Protein AF-A0A1G7T3N7-F1 (afdb_monomer_lite)

Secondary structure (DSSP, 8-state):
----TTSSHHHHHHHHHHHHTT-TT--EEES-GGG-HHHHHTTTS-GGGEEE-----TT-----S-S---

Structure (mmCIF, N/CA/C/O backbone):
data_AF-A0A1G7T3N7-F1
#
_entry.id   AF-A0A1G7T3N7-F1
#
loop_
_atom_site.group_PDB
_atom_site.id
_atom_site.type_symbol
_atom_site.label_atom_id
_atom_site.label_alt_id
_atom_site.label_comp_id
_atom_site.label_asym_id
_atom_site.label_entity_id
_atom_site.label_seq_id
_atom_site.pdbx_PDB_ins_code
_atom_site.Cartn_x
_atom_site.Cartn_y
_atom_site.Cartn_z
_atom_site.occupancy
_atom_site.B_iso_or_equiv
_atom_site.auth_seq_id
_atom_site.auth_comp_id
_atom_site.auth_asym_id
_atom_site.auth_atom_id
_atom_site.pdbx_PDB_model_num
ATOM 1 N N . MET A 1 1 ? -3.601 -5.970 -9.687 1.00 56.38 1 MET A N 1
ATOM 2 C CA . MET A 1 1 ? -3.365 -5.187 -10.924 1.00 56.38 1 MET A CA 1
ATOM 3 C C . MET A 1 1 ? -1.925 -5.397 -11.368 1.00 56.38 1 MET A C 1
ATOM 5 O O . MET A 1 1 ? -1.023 -4.952 -10.671 1.00 56.38 1 MET A O 1
ATOM 9 N N . GLN A 1 2 ? -1.697 -6.076 -12.493 1.00 70.38 2 GLN A N 1
ATOM 10 C CA . GLN A 1 2 ? -0.364 -6.206 -13.089 1.00 70.38 2 GLN A CA 1
ATOM 11 C C . GLN A 1 2 ? -0.244 -5.210 -14.245 1.00 70.38 2 GLN A C 1
ATOM 13 O O . GLN A 1 2 ? -1.159 -5.080 -15.052 1.00 70.38 2 GLN A O 1
ATOM 18 N N . ALA A 1 3 ? 0.865 -4.480 -14.311 1.00 76.94 3 ALA A N 1
ATOM 19 C CA . ALA A 1 3 ? 1.147 -3.547 -15.399 1.00 76.94 3 ALA A CA 1
ATOM 20 C C . ALA A 1 3 ? 2.659 -3.309 -15.508 1.00 76.94 3 ALA A C 1
ATOM 22 O O . ALA A 1 3 ? 3.398 -3.643 -14.576 1.00 76.94 3 ALA A O 1
ATOM 23 N N . LYS A 1 4 ? 3.121 -2.687 -16.602 1.00 81.50 4 LYS A N 1
ATOM 24 C CA . LYS A 1 4 ? 4.542 -2.348 -16.817 1.00 81.50 4 LYS A CA 1
ATOM 25 C C . LYS A 1 4 ? 5.126 -1.509 -15.667 1.00 81.50 4 LYS A C 1
ATOM 27 O O . LYS A 1 4 ? 4.398 -0.855 -14.913 1.00 81.50 4 LYS A O 1
ATOM 32 N N . GLY A 1 5 ? 6.448 -1.551 -15.500 1.00 79.81 5 GLY A N 1
ATOM 33 C CA . GLY A 1 5 ? 7.159 -0.673 -14.564 1.00 79.81 5 GLY A CA 1
ATOM 34 C C . GLY A 1 5 ? 6.885 0.809 -14.860 1.00 79.81 5 GLY A C 1
ATOM 35 O O . GLY A 1 5 ? 6.630 1.173 -16.003 1.00 79.81 5 GLY A O 1
ATOM 36 N N . GLY A 1 6 ? 6.881 1.658 -13.830 1.00 80.06 6 GLY A N 1
ATOM 37 C CA . GLY A 1 6 ? 6.745 3.117 -13.986 1.00 80.06 6 GLY A CA 1
ATOM 38 C C . GLY A 1 6 ? 5.324 3.666 -14.178 1.00 80.06 6 GLY A C 1
ATOM 39 O O . GLY A 1 6 ? 5.131 4.868 -14.067 1.00 80.06 6 GLY A O 1
ATOM 40 N N . VAL A 1 7 ? 4.301 2.826 -14.368 1.00 86.44 7 VAL A N 1
ATOM 41 C CA . VAL A 1 7 ? 2.909 3.285 -14.603 1.00 86.44 7 VAL A CA 1
ATOM 42 C C . VAL A 1 7 ? 2.169 3.801 -13.355 1.00 86.44 7 VAL A C 1
ATOM 44 O O . VAL A 1 7 ? 0.966 4.028 -13.401 1.00 86.44 7 VAL A O 1
ATOM 47 N N . GLY A 1 8 ? 2.852 3.941 -12.214 1.00 86.31 8 GLY A N 1
ATOM 48 C CA . GLY A 1 8 ? 2.261 4.511 -10.995 1.00 86.31 8 GLY A CA 1
ATOM 49 C C . GLY A 1 8 ? 1.478 3.544 -10.096 1.00 86.31 8 GLY A C 1
ATOM 50 O O . GLY A 1 8 ? 0.741 4.003 -9.231 1.00 86.31 8 GLY A O 1
ATOM 51 N N . LYS A 1 9 ? 1.647 2.219 -10.227 1.00 87.31 9 LYS A N 1
ATOM 52 C CA . LYS A 1 9 ? 0.964 1.222 -9.365 1.00 87.31 9 LYS A CA 1
ATOM 53 C C . LYS A 1 9 ? 1.159 1.481 -7.863 1.00 87.31 9 LYS A C 1
ATOM 55 O O . LYS A 1 9 ? 0.191 1.433 -7.113 1.00 87.31 9 LYS A O 1
ATOM 60 N N . SER A 1 10 ? 2.384 1.794 -7.434 1.00 82.00 10 SER A N 1
ATOM 61 C CA . SER A 1 10 ? 2.683 2.080 -6.023 1.00 82.00 10 SER A CA 1
ATOM 62 C C . SER A 1 10 ? 2.004 3.368 -5.542 1.00 82.00 10 SER A C 1
ATOM 64 O O . SER A 1 10 ? 1.486 3.408 -4.433 1.00 82.00 10 SER A O 1
ATOM 66 N N . ILE A 1 11 ? 1.904 4.387 -6.407 1.00 88.44 11 ILE A N 1
ATOM 67 C CA . ILE A 1 11 ? 1.154 5.620 -6.114 1.00 88.44 11 ILE A CA 1
ATOM 68 C C . ILE A 1 11 ? -0.339 5.317 -5.979 1.00 88.44 11 ILE A C 1
ATOM 70 O O . ILE A 1 11 ? -0.976 5.786 -5.041 1.00 88.44 11 ILE A O 1
ATOM 74 N N . LEU A 1 12 ? -0.902 4.510 -6.881 1.00 89.56 12 LEU A N 1
ATOM 75 C CA . LEU A 1 12 ? -2.303 4.106 -6.796 1.00 89.56 12 LEU A CA 1
ATOM 76 C C . LEU A 1 12 ? -2.583 3.365 -5.481 1.00 89.56 12 LEU A C 1
ATOM 78 O O . LEU A 1 12 ? -3.534 3.706 -4.784 1.00 89.56 12 LEU A O 1
ATOM 82 N N . MET A 1 13 ? -1.726 2.409 -5.113 1.00 88.12 13 MET A N 1
ATOM 83 C CA . MET A 1 13 ? -1.823 1.681 -3.845 1.00 88.12 13 MET A CA 1
ATOM 84 C C . MET A 1 13 ? -1.752 2.621 -2.634 1.00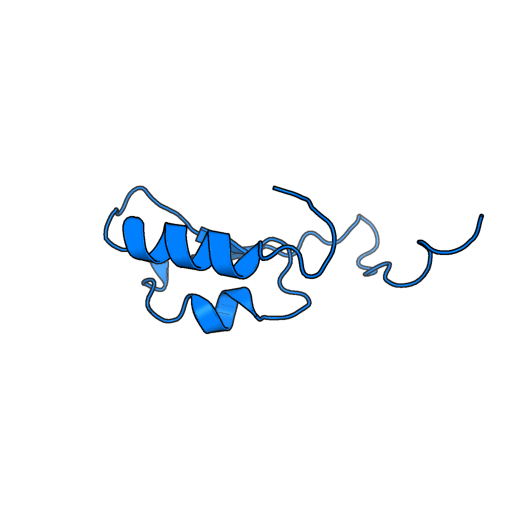 88.12 13 MET A C 1
ATOM 86 O O . MET A 1 13 ? -2.560 2.511 -1.717 1.00 88.12 13 MET A O 1
ATOM 90 N N . TYR A 1 14 ? -0.841 3.595 -2.660 1.00 88.50 14 TYR A N 1
ATOM 91 C CA . TYR A 1 14 ? -0.732 4.620 -1.624 1.00 88.50 14 TYR A CA 1
ATOM 92 C C . TYR A 1 14 ? -2.020 5.451 -1.477 1.00 88.50 14 TYR A C 1
ATOM 94 O O . TYR A 1 14 ? -2.482 5.673 -0.361 1.00 88.50 14 TYR A O 1
ATOM 102 N N . LEU A 1 15 ? -2.645 5.864 -2.585 1.00 92.50 15 LEU A N 1
ATOM 103 C CA . LEU A 1 15 ? -3.914 6.604 -2.554 1.00 92.50 15 LEU A CA 1
ATOM 104 C C . LEU A 1 15 ? -5.066 5.759 -1.992 1.00 92.50 15 LEU A C 1
ATOM 106 O O . LEU A 1 15 ? -5.880 6.265 -1.219 1.00 92.50 15 LEU A O 1
ATOM 110 N N . PHE A 1 16 ? -5.122 4.471 -2.339 1.00 91.75 16 PHE A N 1
ATOM 111 C CA . PHE A 1 16 ? -6.083 3.545 -1.736 1.00 91.75 16 PHE A CA 1
ATOM 112 C C . PHE A 1 16 ? -5.858 3.406 -0.230 1.00 91.75 16 PHE A C 1
ATOM 114 O O . PHE A 1 16 ? -6.821 3.466 0.532 1.00 91.75 16 PHE A O 1
ATOM 121 N N . ALA A 1 17 ? -4.603 3.300 0.204 1.00 90.50 17 ALA A N 1
ATOM 122 C CA . ALA A 1 17 ? -4.266 3.244 1.618 1.00 90.50 17 ALA A CA 1
ATOM 123 C C . ALA A 1 17 ? -4.677 4.512 2.365 1.00 90.50 17 ALA A C 1
ATOM 125 O O . ALA A 1 17 ? -5.326 4.415 3.399 1.00 90.50 17 ALA A O 1
ATOM 126 N N . LEU A 1 18 ? -4.429 5.701 1.812 1.00 91.69 18 LEU A N 1
ATOM 127 C CA . LEU A 1 18 ? -4.903 6.951 2.417 1.00 91.69 18 LEU A CA 1
ATOM 128 C C . LEU A 1 18 ? -6.426 6.994 2.592 1.00 91.69 18 LEU A C 1
ATOM 130 O O . LEU A 1 18 ? -6.915 7.583 3.551 1.00 91.69 18 LEU A O 1
ATOM 134 N N . LYS A 1 19 ? -7.179 6.370 1.683 1.00 94.06 19 LYS A N 1
ATOM 135 C CA . LYS A 1 19 ? -8.641 6.327 1.761 1.00 94.06 19 LYS A CA 1
ATOM 136 C C . LYS A 1 19 ? -9.159 5.298 2.773 1.00 94.06 19 LYS A C 1
ATOM 138 O O . LYS A 1 19 ? -10.222 5.515 3.345 1.00 94.06 19 LYS A O 1
ATOM 143 N N . HIS A 1 20 ? -8.445 4.190 2.964 1.00 92.81 20 HIS A N 1
ATOM 144 C CA . HIS A 1 20 ? -8.969 3.010 3.660 1.00 92.81 20 HIS A CA 1
ATOM 145 C C . HIS A 1 20 ? -8.159 2.565 4.891 1.00 92.81 20 HIS A C 1
ATOM 147 O O . HIS A 1 20 ? -8.563 1.609 5.534 1.00 92.81 20 HIS A O 1
ATOM 153 N N . TYR A 1 21 ? -7.082 3.253 5.290 1.00 87.88 21 TYR A N 1
ATOM 154 C CA . TYR A 1 21 ? -6.238 2.841 6.434 1.00 87.88 21 TYR A CA 1
ATOM 155 C C . TYR A 1 21 ? -6.952 2.783 7.800 1.00 87.88 21 TYR A C 1
ATOM 157 O O . TYR A 1 21 ? -6.405 2.240 8.757 1.00 87.88 21 TYR A O 1
ATOM 165 N N . GLN A 1 22 ? -8.141 3.381 7.922 1.00 88.19 22 GLN A N 1
ATOM 166 C CA . GLN A 1 22 ? -8.975 3.323 9.131 1.00 88.19 22 GLN A CA 1
ATOM 167 C C . GLN A 1 22 ? -10.061 2.238 9.062 1.00 88.19 22 GLN A C 1
ATOM 169 O O . GLN A 1 22 ? -10.793 2.043 10.030 1.00 88.19 22 GLN A O 1
ATOM 174 N N . ASP A 1 23 ? -10.202 1.560 7.924 1.00 90.38 23 ASP A N 1
ATOM 175 C CA . ASP A 1 23 ? -11.167 0.484 7.741 1.00 90.38 23 ASP A CA 1
ATOM 176 C C . ASP A 1 23 ? -10.541 -0.843 8.176 1.00 90.38 23 ASP A C 1
ATOM 178 O O . ASP A 1 23 ? -9.749 -1.436 7.450 1.00 90.38 23 ASP A O 1
ATOM 182 N N . SER A 1 24 ? -10.937 -1.341 9.348 1.00 85.38 24 SER A N 1
ATOM 183 C CA . SER A 1 24 ? -10.435 -2.603 9.911 1.00 85.38 24 SER A CA 1
ATOM 184 C C . SER A 1 24 ? -10.781 -3.849 9.088 1.00 85.38 24 SER A C 1
ATOM 186 O O . SER A 1 24 ? -10.326 -4.945 9.409 1.00 85.38 24 SER A O 1
ATOM 188 N N . LYS A 1 25 ? -11.591 -3.711 8.032 1.00 88.69 25 LYS A N 1
ATOM 189 C CA . LYS A 1 25 ? -11.885 -4.779 7.067 1.00 88.69 25 LYS A CA 1
ATOM 190 C C . LYS A 1 25 ? -10.989 -4.714 5.828 1.00 88.69 25 LYS A C 1
ATOM 192 O O . LYS A 1 25 ? -11.180 -5.509 4.907 1.00 88.69 25 LYS A O 1
ATOM 197 N N . CYS A 1 26 ? -10.048 -3.772 5.777 1.00 87.38 26 CYS A N 1
ATOM 198 C CA . CYS A 1 26 ? -9.118 -3.593 4.673 1.00 87.38 26 CYS A CA 1
ATOM 199 C C . CYS A 1 26 ? -7.740 -4.172 5.019 1.00 87.38 26 CYS A C 1
ATOM 201 O O . CYS A 1 26 ? -7.213 -3.951 6.104 1.00 87.38 26 CYS A O 1
ATOM 203 N N . LEU A 1 27 ? -7.150 -4.907 4.074 1.00 85.88 27 LEU A N 1
ATOM 204 C CA . LEU A 1 27 ? -5.803 -5.461 4.186 1.00 85.88 27 LEU A CA 1
ATOM 205 C C . LEU A 1 27 ? -5.005 -5.096 2.933 1.00 85.88 27 LEU A C 1
ATOM 207 O O . LEU A 1 27 ? -5.433 -5.356 1.806 1.00 85.88 27 LEU A O 1
ATOM 211 N N . PHE A 1 28 ? -3.833 -4.503 3.137 1.00 84.56 28 PHE A N 1
ATOM 212 C CA . PHE A 1 28 ? -2.925 -4.078 2.081 1.00 84.56 28 PHE A CA 1
ATOM 213 C C . PHE A 1 28 ? -1.792 -5.094 1.943 1.00 84.56 28 PHE A C 1
ATOM 215 O O . PHE A 1 28 ? -0.907 -5.165 2.790 1.00 84.56 28 PHE A O 1
ATOM 222 N N . ILE A 1 29 ? -1.807 -5.871 0.860 1.00 82.06 29 ILE A N 1
ATOM 223 C CA . ILE A 1 29 ? -0.802 -6.911 0.613 1.00 82.06 29 ILE A CA 1
ATOM 224 C C . ILE A 1 29 ? 0.141 -6.452 -0.501 1.00 82.06 29 ILE A C 1
ATOM 226 O O . ILE A 1 29 ? -0.301 -6.194 -1.625 1.00 82.06 29 ILE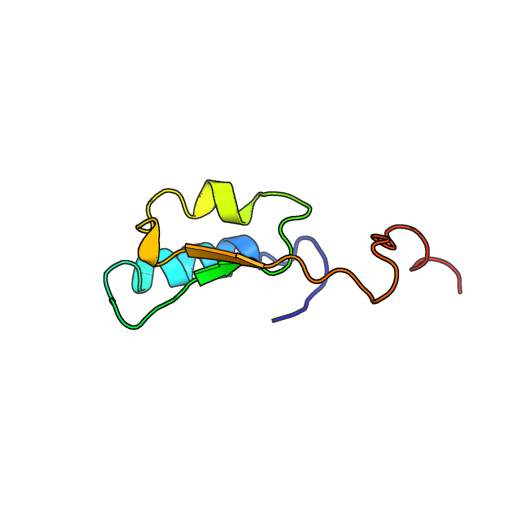 A O 1
ATOM 230 N N . ASP A 1 30 ? 1.437 -6.366 -0.201 1.00 78.56 30 ASP A N 1
ATOM 231 C CA . ASP A 1 30 ? 2.481 -6.174 -1.210 1.00 78.56 30 ASP A CA 1
ATOM 232 C C . ASP A 1 30 ? 2.941 -7.535 -1.746 1.00 78.56 30 ASP A C 1
ATOM 234 O O . ASP A 1 30 ? 3.537 -8.331 -1.022 1.00 78.56 30 ASP A O 1
ATOM 238 N N . VAL A 1 31 ? 2.625 -7.803 -3.016 1.00 76.06 31 VAL A N 1
ATOM 239 C CA . VAL A 1 31 ? 2.910 -9.078 -3.703 1.00 76.06 31 VAL A CA 1
ATOM 240 C C . VAL A 1 31 ? 4.201 -9.007 -4.540 1.00 76.06 31 VAL A C 1
ATOM 242 O O . VAL A 1 31 ? 4.688 -10.015 -5.044 1.00 76.06 31 VAL A O 1
ATOM 245 N N . ASP A 1 32 ? 4.772 -7.809 -4.704 1.00 70.81 32 ASP A N 1
ATOM 246 C CA . ASP A 1 32 ? 5.991 -7.559 -5.482 1.00 70.81 32 ASP A CA 1
ATOM 247 C C . ASP A 1 32 ? 6.908 -6.600 -4.708 1.00 70.81 32 ASP A C 1
ATOM 249 O O . ASP A 1 32 ? 7.186 -5.464 -5.105 1.00 70.81 32 ASP A O 1
ATOM 253 N N . ALA A 1 33 ? 7.404 -7.089 -3.569 1.00 63.16 33 ALA A N 1
ATOM 254 C CA . ALA A 1 33 ? 8.291 -6.340 -2.681 1.00 63.16 33 ALA A CA 1
ATOM 255 C C . ALA A 1 33 ? 9.722 -6.166 -3.230 1.00 63.16 33 ALA A C 1
ATOM 257 O O . ALA A 1 33 ? 10.591 -5.631 -2.538 1.00 63.16 33 ALA A O 1
ATOM 258 N N . SER A 1 34 ? 9.984 -6.567 -4.480 1.00 66.25 34 SER A N 1
ATOM 259 C CA . SER A 1 34 ? 11.312 -6.546 -5.112 1.00 66.25 34 SER A CA 1
ATOM 260 C C . SER A 1 34 ? 11.979 -5.162 -5.102 1.00 66.25 34 SER A C 1
ATOM 262 O O . SER A 1 34 ? 13.205 -5.059 -5.078 1.00 66.25 34 SER A O 1
ATOM 264 N N . THR A 1 35 ? 11.181 -4.089 -5.079 1.00 66.31 35 THR A N 1
ATOM 265 C CA . THR A 1 35 ? 11.651 -2.692 -5.048 1.00 66.31 35 THR A CA 1
ATOM 266 C C . THR A 1 35 ? 11.448 -1.989 -3.702 1.00 66.31 35 THR A C 1
ATOM 268 O O . THR A 1 35 ? 11.843 -0.830 -3.572 1.00 66.31 35 THR A O 1
ATOM 271 N N . GLN A 1 36 ? 10.799 -2.639 -2.722 1.00 67.69 36 GLN A N 1
ATOM 272 C CA . GLN A 1 36 ? 10.446 -2.115 -1.384 1.00 67.69 36 GLN A CA 1
ATOM 273 C C . GLN A 1 36 ? 9.751 -0.733 -1.353 1.00 67.69 36 GLN A C 1
ATOM 275 O O . GLN A 1 36 ? 9.600 -0.108 -0.297 1.00 67.69 36 GLN A O 1
ATOM 280 N N . THR A 1 37 ? 9.324 -0.218 -2.508 1.00 67.06 37 THR A N 1
ATOM 281 C CA . THR A 1 37 ? 8.823 1.155 -2.639 1.00 67.06 37 THR A CA 1
ATOM 282 C C . THR A 1 37 ? 7.456 1.288 -1.969 1.00 67.06 37 THR A C 1
ATOM 284 O O . THR A 1 37 ? 7.218 2.256 -1.246 1.00 67.06 37 THR A O 1
ATOM 287 N N . SER A 1 38 ? 6.598 0.278 -2.125 1.00 70.00 38 SER A N 1
ATOM 288 C CA . SER A 1 38 ? 5.265 0.218 -1.522 1.00 70.00 38 SER A CA 1
ATOM 289 C C . SER A 1 38 ? 5.347 0.121 0.006 1.00 70.00 38 SER A C 1
ATOM 291 O O . SER A 1 38 ? 4.699 0.896 0.704 1.00 70.00 38 SER A O 1
ATOM 293 N N . THR A 1 39 ? 6.224 -0.734 0.544 1.00 72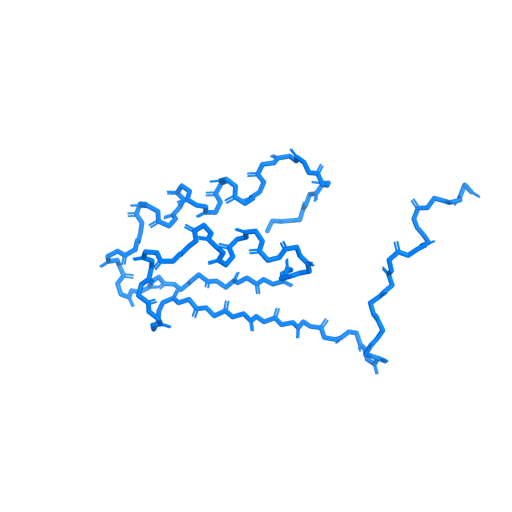.44 39 THR A N 1
ATOM 294 C CA . THR A 1 39 ? 6.429 -0.892 1.997 1.00 72.44 39 THR A CA 1
ATOM 295 C C . THR A 1 39 ? 6.848 0.418 2.668 1.00 72.44 39 THR A C 1
ATOM 297 O O . THR A 1 39 ? 6.379 0.753 3.754 1.00 72.44 39 THR A O 1
ATOM 300 N N . ARG A 1 40 ? 7.706 1.216 2.014 1.00 77.44 40 ARG A N 1
ATOM 301 C CA . ARG A 1 40 ? 8.114 2.527 2.545 1.00 77.44 40 ARG A CA 1
ATOM 302 C C . ARG A 1 40 ? 6.983 3.557 2.488 1.00 77.44 40 ARG A C 1
ATOM 304 O O . ARG A 1 40 ? 6.889 4.387 3.389 1.00 77.44 40 ARG A O 1
ATOM 311 N N . GLN A 1 41 ? 6.160 3.518 1.443 1.00 81.62 41 GLN A N 1
ATOM 312 C CA . GLN A 1 41 ? 5.029 4.432 1.258 1.00 81.62 41 GLN A CA 1
ATOM 313 C C . GLN A 1 41 ? 3.877 4.145 2.229 1.00 81.62 41 GLN A C 1
ATOM 315 O O . GLN A 1 41 ? 3.194 5.076 2.644 1.00 81.62 41 GLN A O 1
ATOM 320 N N . LEU A 1 42 ? 3.697 2.888 2.635 1.00 83.06 42 LEU A N 1
ATOM 321 C CA . LEU A 1 42 ? 2.597 2.441 3.495 1.00 83.06 42 LEU A CA 1
ATOM 322 C C . LEU A 1 42 ? 2.919 2.446 4.998 1.00 83.06 42 LEU A C 1
ATOM 324 O O . LEU A 1 42 ? 2.128 1.945 5.782 1.00 83.06 42 LEU A O 1
ATOM 328 N N . LYS A 1 43 ? 4.025 3.062 5.441 1.00 83.25 43 LYS A N 1
ATOM 329 C CA . LYS A 1 43 ? 4.434 3.101 6.867 1.00 83.25 43 LYS A CA 1
ATOM 330 C C . LYS A 1 43 ? 3.400 3.680 7.844 1.00 83.25 43 LYS A C 1
ATOM 332 O O . LYS A 1 43 ? 3.561 3.521 9.048 1.00 83.25 43 LYS A O 1
ATOM 337 N N . PHE A 1 44 ? 2.410 4.414 7.342 1.00 84.19 44 PHE A N 1
A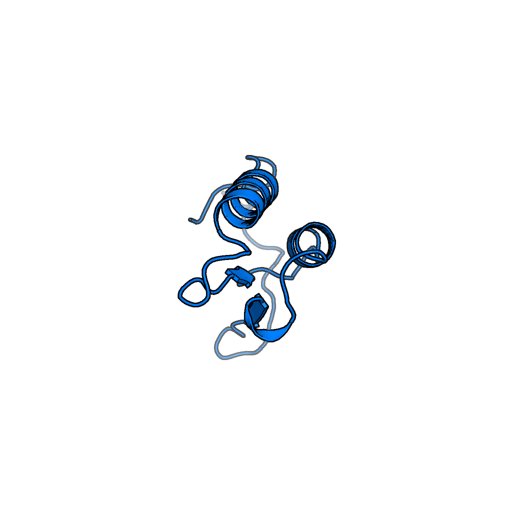TOM 338 C CA . PHE A 1 44 ? 1.330 4.997 8.140 1.00 84.19 44 PHE A CA 1
ATOM 339 C C . PHE A 1 44 ? 0.148 4.036 8.350 1.00 84.19 44 PHE A C 1
ATOM 341 O O . PHE A 1 44 ? -0.705 4.303 9.193 1.00 84.19 44 PHE A O 1
ATOM 348 N N . VAL A 1 45 ? 0.081 2.949 7.577 1.00 83.31 45 VAL A N 1
ATOM 349 C CA . VAL A 1 45 ? -0.895 1.873 7.760 1.00 83.31 45 VAL A CA 1
ATOM 350 C C . VAL A 1 45 ? -0.469 1.068 8.986 1.00 83.31 45 VAL A C 1
ATOM 352 O O . VAL A 1 45 ? 0.719 0.807 9.181 1.00 83.31 45 VAL A O 1
ATOM 355 N N . GLN A 1 46 ? -1.425 0.727 9.850 1.00 75.06 46 GLN A N 1
ATOM 356 C CA . GLN A 1 46 ? -1.148 -0.056 11.052 1.00 75.06 46 GLN A CA 1
ATOM 357 C C . GLN A 1 46 ? -0.559 -1.427 10.676 1.00 75.06 46 GLN A C 1
ATOM 359 O O . GLN A 1 46 ? -0.902 -1.990 9.638 1.00 75.06 46 GLN A O 1
ATOM 364 N N . GLN A 1 47 ? 0.340 -1.959 11.513 1.00 70.25 47 GLN A N 1
ATOM 365 C CA . GLN A 1 47 ? 1.060 -3.210 11.224 1.00 70.25 47 GLN A CA 1
ATOM 366 C C . GLN A 1 47 ? 0.138 -4.420 11.008 1.00 70.25 47 GLN A C 1
ATOM 368 O O . GLN A 1 47 ? 0.531 -5.351 10.319 1.00 70.25 47 GLN A O 1
ATOM 373 N N . ASP A 1 48 ? -1.069 -4.410 11.569 1.00 75.00 48 ASP A N 1
ATOM 374 C CA . ASP A 1 48 ? -2.086 -5.456 11.411 1.00 75.00 48 ASP A CA 1
ATOM 375 C C . ASP A 1 48 ? -2.854 -5.381 10.079 1.00 75.00 48 ASP A C 1
ATOM 377 O O . ASP A 1 48 ? -3.529 -6.337 9.704 1.00 75.00 48 ASP A O 1
ATOM 381 N N . GLN A 1 49 ? -2.730 -4.274 9.343 1.00 73.25 49 GLN A N 1
ATOM 382 C CA . GLN A 1 49 ? -3.394 -4.036 8.058 1.00 73.25 49 GLN A CA 1
ATOM 383 C C . GLN A 1 49 ? -2.431 -4.065 6.861 1.00 73.25 49 GLN A C 1
ATOM 385 O O . GLN A 1 49 ? -2.843 -3.790 5.731 1.00 73.25 49 GLN A O 1
ATOM 390 N N . SER A 1 50 ? -1.157 -4.405 7.066 1.00 72.31 50 SER A N 1
ATOM 391 C CA . SER A 1 50 ? -0.168 -4.506 5.989 1.00 72.31 50 SER A CA 1
ATOM 392 C C . SER A 1 50 ? 0.607 -5.813 6.064 1.00 72.31 50 SER A C 1
ATOM 394 O O . SER A 1 50 ? 1.164 -6.120 7.11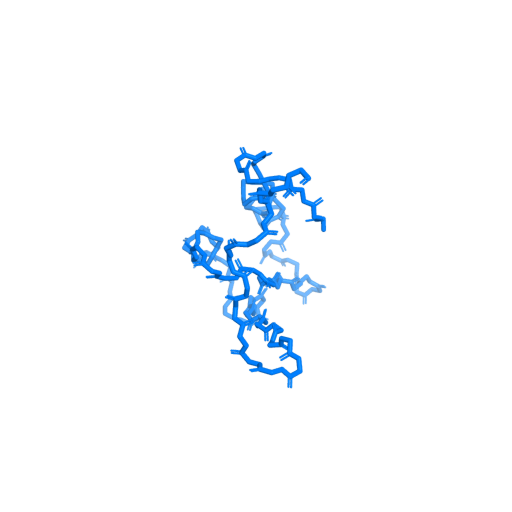4 1.00 72.31 50 SER A O 1
ATOM 396 N N . ASP A 1 51 ? 0.720 -6.525 4.945 1.00 74.75 51 ASP A N 1
ATOM 397 C CA . ASP A 1 51 ? 1.524 -7.746 4.859 1.00 74.75 51 ASP A CA 1
ATOM 398 C C . ASP A 1 51 ? 2.341 -7.783 3.559 1.00 74.75 51 ASP A C 1
ATOM 400 O O . ASP A 1 51 ? 2.023 -7.109 2.572 1.00 74.75 51 ASP A O 1
ATOM 404 N N . VAL A 1 52 ? 3.420 -8.559 3.565 1.00 7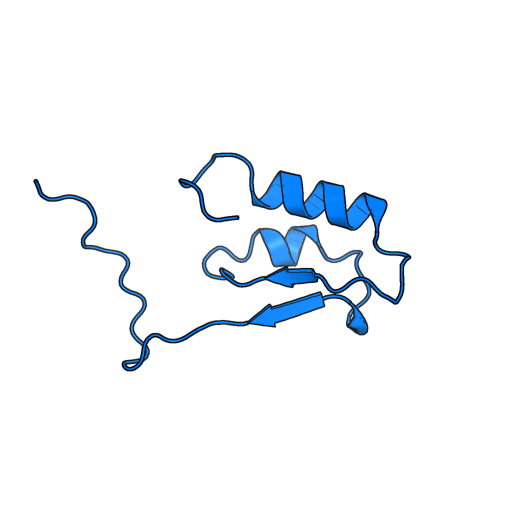1.88 52 VAL A N 1
ATOM 405 C CA . VAL A 1 52 ? 4.297 -8.768 2.416 1.00 71.88 52 VAL A CA 1
ATOM 406 C C . VAL A 1 52 ? 4.276 -10.244 2.053 1.00 71.88 52 VAL A C 1
ATOM 408 O O . VAL A 1 52 ? 4.811 -11.085 2.770 1.00 71.88 52 VAL A O 1
ATOM 411 N N . ALA A 1 53 ? 3.717 -10.554 0.889 1.00 66.44 53 ALA A N 1
ATOM 412 C CA . ALA A 1 53 ? 3.711 -11.901 0.346 1.00 66.44 53 ALA A CA 1
ATOM 413 C C . ALA A 1 53 ? 4.694 -11.967 -0.823 1.00 66.44 53 ALA A C 1
ATOM 415 O O . ALA A 1 53 ? 4.489 -11.352 -1.863 1.00 66.44 53 ALA A O 1
ATOM 416 N N . SER A 1 54 ? 5.769 -12.735 -0.667 1.00 61.00 54 SER A N 1
ATOM 417 C CA . SER A 1 54 ? 6.616 -13.106 -1.802 1.00 61.00 54 SER A CA 1
ATOM 418 C C . SER A 1 54 ? 6.156 -14.472 -2.285 1.00 61.00 54 SER A C 1
ATOM 420 O O . SER A 1 54 ? 6.230 -15.426 -1.516 1.00 61.00 54 SER A O 1
ATOM 422 N N . PHE A 1 55 ? 5.683 -14.585 -3.525 1.00 57.16 55 PHE A N 1
ATOM 423 C CA . PHE A 1 55 ? 5.500 -15.897 -4.142 1.00 57.16 55 PHE A CA 1
ATOM 424 C C . PHE A 1 55 ? 6.838 -16.328 -4.748 1.00 57.16 55 PHE A C 1
ATOM 426 O O . PHE A 1 55 ? 7.241 -15.765 -5.770 1.00 57.16 55 PHE A O 1
ATOM 433 N N . PRO A 1 56 ? 7.566 -17.282 -4.141 1.00 51.56 56 PRO A N 1
ATOM 434 C CA . PRO A 1 56 ? 8.578 -17.999 -4.887 1.00 51.56 56 PRO A CA 1
ATOM 435 C C . PRO A 1 56 ? 7.853 -18.800 -5.972 1.00 51.56 56 PRO A C 1
ATOM 437 O O . PRO A 1 56 ? 6.903 -19.525 -5.684 1.00 51.56 56 PRO A O 1
ATOM 440 N N . ASP A 1 57 ? 8.302 -18.681 -7.220 1.00 50.31 57 ASP A N 1
ATOM 441 C CA . ASP A 1 57 ? 8.051 -19.736 -8.204 1.00 50.31 57 ASP A CA 1
ATOM 442 C C . ASP A 1 57 ? 8.566 -21.071 -7.622 1.00 50.31 57 ASP A C 1
ATOM 444 O O . ASP A 1 57 ? 9.422 -21.048 -6.732 1.00 50.31 57 ASP A O 1
ATOM 448 N N . GLU A 1 58 ? 8.106 -22.228 -8.105 1.00 51.19 58 GLU A N 1
ATOM 449 C CA . GLU A 1 58 ? 8.380 -23.575 -7.547 1.00 51.19 58 GLU A CA 1
ATOM 450 C C . GLU A 1 58 ? 9.887 -23.921 -7.396 1.00 51.19 58 GLU A C 1
ATOM 452 O O . GLU A 1 58 ? 10.257 -24.972 -6.875 1.00 51.19 58 GLU A O 1
ATOM 457 N N . LYS A 1 59 ? 10.782 -23.028 -7.835 1.00 49.53 59 LYS A N 1
ATOM 458 C CA . LYS A 1 59 ? 12.246 -23.118 -7.781 1.00 49.53 59 LYS A CA 1
ATOM 459 C C . LYS A 1 59 ? 12.943 -21.984 -7.010 1.00 49.53 59 LYS A C 1
ATOM 461 O O . LYS A 1 59 ? 14.169 -21.928 -7.025 1.00 49.53 59 LYS A O 1
ATOM 466 N N . GLY A 1 60 ? 12.216 -21.065 -6.369 1.00 44.31 60 GLY A N 1
ATOM 467 C CA . GLY A 1 60 ? 12.802 -19.989 -5.551 1.00 44.31 60 GLY A CA 1
ATOM 468 C C . GLY A 1 60 ? 13.698 -18.993 -6.308 1.00 44.31 60 GLY A C 1
ATOM 469 O O . GLY A 1 60 ? 14.485 -18.285 -5.684 1.00 44.31 60 GLY A O 1
ATOM 470 N N . LEU A 1 61 ? 13.604 -18.928 -7.640 1.00 45.62 61 LEU A N 1
ATOM 471 C CA . LEU A 1 61 ? 14.425 -18.061 -8.490 1.00 45.62 61 LEU A CA 1
ATOM 472 C C . LEU A 1 61 ? 13.601 -16.874 -9.002 1.00 45.62 61 LEU A C 1
ATOM 474 O O . LEU A 1 61 ? 12.632 -17.046 -9.737 1.00 45.62 61 LEU A O 1
ATOM 478 N N . LEU A 1 62 ? 14.018 -15.657 -8.647 1.00 47.16 62 LEU A N 1
ATOM 479 C CA . LEU A 1 62 ? 13.520 -14.421 -9.253 1.00 47.16 62 LEU A CA 1
ATOM 480 C C . LEU A 1 62 ? 14.053 -14.329 -10.693 1.00 47.16 62 LEU A C 1
ATOM 482 O O . LEU A 1 62 ? 15.187 -13.902 -10.910 1.00 47.16 62 LEU A O 1
ATOM 486 N N . ILE A 1 63 ? 13.260 -14.741 -11.687 1.00 45.22 63 ILE A N 1
ATOM 487 C CA . ILE A 1 63 ? 13.626 -14.582 -13.103 1.00 45.22 63 ILE A CA 1
ATOM 488 C C . ILE A 1 63 ? 13.465 -13.106 -13.482 1.00 45.22 63 ILE A C 1
ATOM 490 O O . ILE A 1 63 ? 12.363 -12.636 -13.759 1.00 45.22 63 ILE A O 1
ATOM 494 N N . ARG A 1 64 ? 14.578 -12.367 -13.474 1.00 47.81 64 ARG A N 1
ATOM 495 C CA . ARG A 1 64 ? 14.623 -10.941 -13.832 1.00 47.81 64 ARG A CA 1
ATOM 496 C C . ARG A 1 64 ? 15.091 -10.676 -15.272 1.00 47.81 64 ARG A C 1
ATOM 498 O O . ARG A 1 64 ? 14.833 -9.590 -15.780 1.00 47.81 64 ARG A O 1
ATOM 505 N N . ASP A 1 65 ? 15.672 -11.663 -15.962 1.00 43.06 65 ASP A N 1
ATOM 506 C CA . ASP A 1 65 ? 16.558 -11.368 -17.103 1.00 43.06 65 ASP A CA 1
ATOM 507 C C . ASP A 1 65 ? 16.159 -11.917 -18.486 1.00 43.06 65 ASP A C 1
ATOM 509 O O . ASP A 1 65 ? 16.980 -11.856 -19.388 1.00 43.06 65 ASP A O 1
ATOM 513 N N . ASN A 1 66 ? 14.929 -12.392 -18.737 1.00 41.44 66 ASN A N 1
ATOM 514 C CA . ASN A 1 66 ? 14.586 -12.927 -20.077 1.00 41.44 66 ASN A CA 1
ATOM 515 C C . ASN A 1 66 ? 13.267 -12.429 -20.697 1.00 41.44 66 ASN A C 1
ATOM 517 O O . ASN A 1 66 ? 12.566 -13.174 -21.374 1.00 41.44 66 ASN A O 1
ATOM 521 N N . LEU A 1 67 ? 12.939 -11.143 -20.536 1.00 39.81 67 LEU A N 1
ATOM 522 C CA . LEU A 1 67 ? 11.865 -10.496 -21.316 1.00 39.81 67 LEU A CA 1
ATOM 523 C C . LEU A 1 67 ? 12.373 -9.417 -22.284 1.00 39.81 67 LEU A C 1
ATOM 525 O O . LEU A 1 67 ? 11.671 -8.443 -22.548 1.00 39.81 67 LEU A O 1
ATOM 529 N N . VAL A 1 68 ? 13.571 -9.608 -22.848 1.00 40.59 68 VAL A N 1
ATOM 530 C CA . VAL A 1 68 ? 13.961 -9.000 -24.130 1.00 40.59 68 VAL A CA 1
ATOM 531 C C . VAL A 1 68 ? 14.812 -9.993 -24.927 1.00 40.59 68 VAL A C 1
ATOM 533 O O . VAL A 1 68 ? 16.034 -9.972 -24.859 1.00 40.59 68 VAL A O 1
ATOM 536 N N . ALA A 1 69 ? 14.158 -10.844 -25.707 1.00 34.97 69 ALA A N 1
ATOM 537 C CA . ALA A 1 69 ? 14.673 -11.310 -26.989 1.00 34.97 69 ALA A CA 1
ATOM 538 C C . ALA A 1 69 ? 13.467 -11.729 -27.838 1.00 34.97 69 ALA A C 1
ATOM 540 O O . ALA A 1 69 ? 12.614 -12.480 -27.367 1.00 34.97 69 ALA A O 1
ATOM 541 N N . LEU A 1 70 ? 13.379 -11.122 -29.022 1.00 33.31 70 LEU A N 1
ATOM 542 C CA . LEU A 1 70 ? 12.430 -11.417 -30.098 1.00 33.31 70 LEU A CA 1
ATOM 543 C C . LEU A 1 70 ? 12.470 -12.891 -30.514 1.00 33.31 70 LEU A C 1
ATOM 545 O O . LEU A 1 70 ? 13.586 -13.457 -30.522 1.00 33.31 70 LEU A O 1
#

Organism: NCBI:txid659014

Radius of gyration: 14.22 Å; chains: 1; bounding box: 28×30×42 Å

Sequence (70 aa):
MQAKGGVGKSILMYLFALKHYQDSKCLFIDVDASTQTSTRQLKFVQQDQSDVASFPDEKGLLIRDNLVAL

Foldseek 3Di:
DDDDPPPCPLVVLLVVCVVPLPPPVAAAEAACCVPVSNVVSNPVRDPSRYYYDHDQDPVNDDPPPPPDDD

pLDDT: mean 71.85, std 16.89, range [33.31, 94.06]